Protein 4LID (pdb70)

Foldseek 3Di:
DDDDDDDWDWDWDWDEVYKIKTWIQTPVPDIDIDIDNLVPDDVVVLVVLLVVLVVCLVVPDDPPVVVVSVVVNSVSVNSVVVVVVD/DDKDKDWDWDWDADPVAIKIWIWIQTPVPDIDIDIGRQPPQDVVVLVVLLVVLVVDLVVDDDPPCVVVSVVVNVVSVSSVVVVVVD

Secondary structure (DSSP, 8-state):
--EEEEEEEEEEEEE---EEEEEEEETTTEEEEEEEE-TT--HHHHHHHHHHHHHHHTT---TTHHHHHHHHHHHHHHHHHHHHH-/-EEEEEEEEEEEEETTEEEEEEEEEETTTEEEEEEEESTT--HHHHHHHHHHHHHHHTS--SSSHHHHHHHHHHHHHHHHHHHHH-

Nearest PDB structures (foldseek):
  4lid-assembly1_A  TM=1.012E+00  e=2.683E-14  Sulfolobus spindle-shaped virus 1
  4lid-assembly1_B  TM=9.819E-01  e=1.036E-10  Sulfolobus spindle-shaped virus 1
  6f5d-assembly1_H  TM=5.985E-01  e=1.045E+00  Trypanosoma brucei brucei
  5ft1-assembly1_A  TM=5.172E-01  e=5.242E+00  Phikzvirus phiKZ
  7chm-assembly1_A  TM=3.404E-01  e=8.235E+00  Homo sapiens

Structure (mmCIF, N/CA/C/O backbone):
data_4LID
#
_entry.id   4LID
#
_cell.length_a   152.999
_cell.length_b   152.999
_cell.length_c   61.727
_cell.angle_alpha   90.00
_cell.angle_beta   90.00
_cell.angle_gamma   120.00
#
_symmetry.space_group_name_H-M   'P 63 2 2'
#
loop_
_atom_site.group_PDB
_atom_site.id
_atom_site.type_symbol
_atom_site.label_atom_id
_atom_site.label_alt_id
_atom_site.label_comp_id
_atom_site.label_asym_id
_atom_site.label_entity_id
_atom_site.label_seq_id
_atom_site.pdbx_PDB_ins_code
_atom_site.Cartn_x
_atom_site.Cartn_y
_atom_site.Cartn_z
_atom_site.occupancy
_atom_site.B_iso_or_equiv
_atom_site.auth_seq_id
_atom_site.auth_comp_id
_atom_site.auth_asym_id
_atom_site.auth_atom_id
_atom_site.pdbx_PDB_model_num
ATOM 1 N N . GLU A 1 10 ? 28.335 40.830 41.465 1.00 137.27 10 GLU A N 1
ATOM 2 C CA . GLU A 1 10 ? 29.658 40.676 42.062 1.00 137.64 10 GLU A CA 1
ATOM 3 C C . GLU A 1 10 ? 30.660 41.556 41.356 1.00 129.49 10 GLU A C 1
ATOM 4 O O . GLU A 1 10 ? 31.663 41.946 41.935 1.00 132.51 10 GLU A O 1
ATOM 10 N N . GLU A 1 11 ? 30.371 41.863 40.097 1.00 116.20 11 GLU A N 1
ATOM 11 C CA . GLU A 1 11 ? 31.230 42.695 39.280 1.00 108.20 11 GLU A CA 1
ATOM 12 C C . GLU A 1 11 ? 30.421 43.772 38.614 1.00 97.65 11 GLU A C 1
ATOM 13 O O . GLU A 1 11 ? 29.242 43.617 38.417 1.00 101.62 11 GLU A O 1
ATOM 19 N N . LEU A 1 12 ? 31.063 44.865 38.254 1.00 94.80 12 LEU A N 1
ATOM 20 C CA . LEU A 1 12 ? 30.354 46.021 37.747 1.00 96.65 12 LEU A CA 1
ATOM 21 C C . LEU A 1 12 ? 30.828 46.434 36.371 1.00 92.55 12 LEU A C 1
ATOM 22 O O . LEU A 1 12 ? 32.004 46.546 36.149 1.00 93.70 12 LEU A O 1
ATOM 27 N N . LEU A 1 13 ? 29.903 46.674 35.457 1.00 88.14 13 LEU A N 1
ATOM 28 C CA . LEU A 1 13 ? 30.236 47.005 34.083 1.00 87.62 13 LEU A CA 1
ATOM 29 C C . LEU A 1 13 ? 30.654 48.424 34.013 1.00 88.28 13 LEU A C 1
ATOM 30 O O . LEU A 1 13 ? 30.077 49.285 34.655 1.00 96.20 13 LEU A O 1
ATOM 35 N N . GLU A 1 14 ? 31.729 48.663 33.299 1.00 84.24 14 GLU A N 1
ATOM 36 C CA . GLU A 1 14 ? 32.287 49.966 33.296 1.00 91.08 14 GLU A CA 1
ATOM 37 C C . GLU A 1 14 ? 31.969 50.588 31.970 1.00 89.08 14 GLU A C 1
ATOM 38 O O . GLU A 1 14 ? 31.606 51.740 31.909 1.00 100.40 14 GLU A O 1
ATOM 44 N N . LYS A 1 15 ? 32.125 49.826 30.907 1.00 84.05 15 LYS A N 1
ATOM 45 C CA . LYS A 1 15 ? 31.907 50.313 29.573 1.00 81.49 15 LYS A CA 1
ATOM 46 C C . LYS A 1 15 ? 31.743 49.143 28.617 1.00 78.31 15 LYS A C 1
ATOM 47 O O . LYS A 1 15 ? 32.042 47.972 28.895 1.00 82.19 15 LYS A O 1
ATOM 53 N N . GLN A 1 16 ? 31.157 49.477 27.506 1.00 74.37 16 GLN A N 1
ATOM 54 C CA . GLN A 1 16 ? 30.967 48.588 26.375 1.00 71.69 16 GLN A CA 1
ATOM 55 C C . GLN A 1 16 ? 31.294 49.264 25.025 1.00 74.48 16 GLN A C 1
ATOM 56 O O . GLN A 1 16 ? 31.139 50.479 24.808 1.00 75.72 16 GLN A O 1
ATOM 62 N N . ASN A 1 17 ? 31.794 48.440 24.140 1.00 73.78 17 ASN A N 1
ATOM 63 C CA . ASN A 1 17 ? 32.359 48.885 22.892 1.00 76.83 17 ASN A CA 1
ATOM 64 C C . ASN A 1 17 ? 31.911 47.881 21.826 1.00 74.88 17 ASN A C 1
ATOM 65 O O . ASN A 1 17 ? 31.964 46.629 22.015 1.00 76.77 17 ASN A O 1
ATOM 70 N N . SER A 1 18 ? 31.326 48.401 20.768 1.00 70.76 18 SER A N 1
ATOM 71 C CA . SER A 1 18 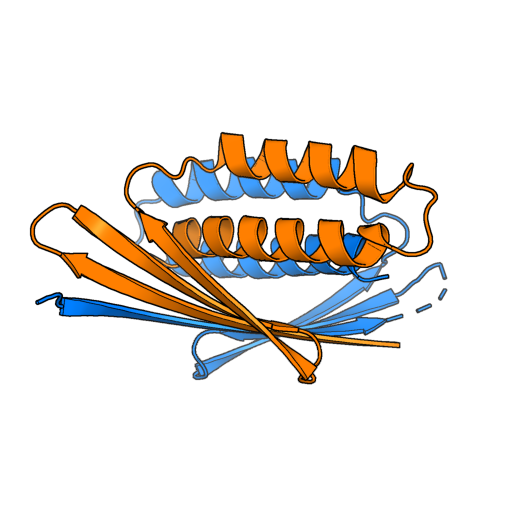? 30.882 47.512 19.714 1.00 75.69 18 SER A CA 1
ATOM 72 C C . SER A 1 18 ? 31.671 47.941 18.496 1.00 78.86 18 SER A C 1
ATOM 73 O O . SER A 1 18 ? 31.877 49.140 18.244 1.00 79.34 18 SER A O 1
ATOM 76 N N . VAL A 1 19 ? 32.236 46.975 17.813 1.00 80.24 19 VAL A N 1
ATOM 77 C CA . VAL A 1 19 ? 32.862 47.277 16.538 1.00 89.51 19 VAL A CA 1
ATOM 78 C C . VAL A 1 19 ? 32.372 46.297 15.500 1.00 86.92 19 VAL A C 1
ATOM 79 O O . VAL A 1 19 ? 32.516 45.061 15.622 1.00 85.31 19 VAL A O 1
ATOM 83 N N . PHE A 1 20 ? 31.737 46.865 14.501 1.00 85.54 20 PHE A N 1
ATOM 84 C CA . PHE A 1 20 ? 31.212 46.053 13.439 1.00 97.89 20 PHE A CA 1
ATOM 85 C C . PHE A 1 20 ? 31.993 46.203 12.151 1.00 101.28 20 PHE A C 1
ATOM 86 O O . PHE A 1 20 ? 32.010 47.292 11.525 1.00 91.94 20 PHE A O 1
ATOM 94 N N . TYR A 1 21 ? 32.617 45.086 11.775 1.00 99.64 21 TYR A N 1
ATOM 95 C CA . TYR A 1 21 ? 33.446 45.051 10.592 1.00 113.26 21 TYR A CA 1
ATOM 96 C C . TYR A 1 21 ? 32.726 44.343 9.434 1.00 116.65 21 TYR A C 1
ATOM 97 O O . TYR A 1 21 ? 32.520 43.085 9.409 1.00 104.16 21 TYR A O 1
ATOM 106 N N . LEU A 1 22 ? 32.349 45.164 8.463 1.00 118.28 22 LEU A N 1
ATOM 107 C CA . LEU A 1 22 ? 31.864 44.613 7.203 1.00 129.50 22 LEU A CA 1
ATOM 108 C C . LEU A 1 22 ? 32.849 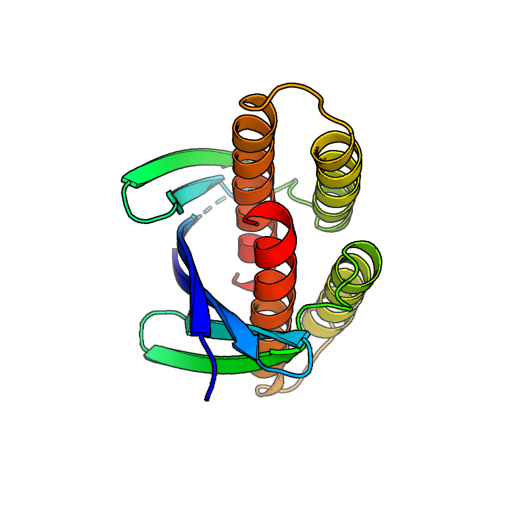44.840 6.051 1.00 129.46 22 LEU A C 1
ATOM 109 O O . LEU A 1 22 ? 33.084 45.984 5.594 1.00 129.72 22 LEU A O 1
ATOM 114 N N . LEU A 1 23 ? 33.416 43.736 5.592 1.00 124.77 23 LEU A N 1
ATOM 115 C CA . LEU A 1 23 ? 34.491 43.797 4.638 1.00 139.32 23 LEU A CA 1
ATOM 116 C C . LEU A 1 23 ? 34.081 43.127 3.370 1.00 151.24 23 LEU A C 1
ATOM 117 O O . LEU A 1 23 ? 33.702 41.947 3.369 1.00 153.45 23 LEU A O 1
ATOM 122 N N . THR A 1 24 ? 34.196 43.868 2.283 1.00 172.36 24 THR A N 1
ATOM 123 C CA . THR A 1 24 ? 33.798 43.356 0.997 1.00 188.48 24 THR A CA 1
ATOM 124 C C . THR A 1 24 ? 34.893 43.553 0.002 1.00 178.70 24 THR A C 1
ATOM 125 O O . THR A 1 24 ? 35.280 44.688 -0.282 1.00 170.92 24 THR A O 1
ATOM 129 N N . LEU A 1 25 ? 35.391 42.442 -0.518 1.00 177.26 25 LEU A N 1
ATOM 130 C CA . LEU A 1 25 ? 36.402 42.471 -1.583 1.00 181.48 25 LEU A CA 1
ATOM 131 C C . LEU A 1 25 ? 35.827 42.531 -3.041 1.00 189.21 25 LEU A C 1
ATOM 132 O O . LEU A 1 25 ? 35.116 41.608 -3.488 1.00 192.32 25 LEU A O 1
ATOM 137 N N . GLY A 1 31 ? 44.836 42.961 -9.805 1.00 200.73 31 GLY A N 1
ATOM 138 C CA . GLY A 1 31 ? 44.956 43.256 -8.380 1.00 193.15 31 GLY A CA 1
ATOM 139 C C . GLY A 1 31 ? 43.615 43.153 -7.690 1.00 196.86 31 GLY A C 1
ATOM 140 O O . GLY A 1 31 ? 42.617 42.941 -8.360 1.00 206.90 31 GLY A O 1
ATOM 141 N N . SER A 1 32 ? 43.585 43.320 -6.362 1.00 198.67 32 SER A N 1
ATOM 142 C CA . SER A 1 32 ? 42.337 43.263 -5.549 1.00 201.65 32 SER A CA 1
ATOM 143 C C . SER A 1 32 ? 41.969 44.618 -4.915 1.00 200.60 32 SER A C 1
ATOM 144 O O . SER A 1 32 ? 42.865 45.336 -4.474 1.00 212.97 32 SER A O 1
ATOM 147 N N . TYR A 1 33 ? 40.678 44.971 -4.859 1.00 197.15 33 TYR A N 1
ATOM 148 C CA . TYR A 1 33 ? 40.261 46.290 -4.314 1.00 191.77 33 TYR A CA 1
ATOM 149 C C . TYR A 1 33 ? 39.185 46.143 -3.250 1.00 181.03 33 TYR A C 1
ATOM 150 O O . TYR A 1 33 ? 38.113 45.590 -3.510 1.00 178.58 33 TYR A O 1
ATOM 159 N N . LEU A 1 34 ? 39.463 46.706 -2.074 1.00 172.01 34 LEU A N 1
ATOM 160 C CA . LEU A 1 34 ? 38.739 46.381 -0.835 1.00 160.75 34 LEU A CA 1
ATOM 161 C C . LEU A 1 34 ? 37.903 47.521 -0.284 1.00 154.16 34 LEU A C 1
ATOM 162 O O . LEU A 1 34 ? 38.417 48.623 -0.039 1.00 147.34 34 LEU A O 1
ATOM 167 N N . HIS A 1 35 ? 36.617 47.232 -0.089 1.00 152.52 35 HIS A N 1
ATOM 168 C CA . HIS A 1 35 ? 35.721 48.135 0.596 1.00 155.18 35 HIS A CA 1
ATOM 169 C C . HIS A 1 35 ? 35.624 47.765 2.095 1.00 146.33 35 HIS A C 1
ATOM 170 O O . HIS A 1 35 ? 35.488 46.576 2.452 1.00 141.41 35 HIS A O 1
ATOM 177 N N . ILE A 1 36 ? 35.678 48.792 2.950 1.00 139.55 36 ILE A N 1
ATOM 178 C CA . ILE A 1 36 ? 35.667 48.640 4.403 1.00 136.19 36 ILE A CA 1
ATOM 179 C C . ILE A 1 36 ? 34.500 49.419 4.970 1.00 136.89 36 ILE A C 1
ATOM 180 O O . ILE A 1 36 ? 34.373 50.617 4.697 1.00 139.01 36 ILE A O 1
ATOM 185 N N . LYS A 1 37 ? 33.669 48.755 5.763 1.00 134.87 37 LYS A N 1
ATOM 186 C CA . LYS A 1 37 ? 32.676 49.460 6.528 1.00 141.15 37 LYS A CA 1
ATOM 187 C C . LYS A 1 37 ? 32.811 49.055 7.970 1.00 131.56 37 LYS A C 1
ATOM 188 O O . LYS A 1 37 ? 32.921 47.858 8.287 1.00 126.36 37 LYS A O 1
ATOM 194 N N . ILE A 1 38 ? 32.787 50.067 8.830 1.00 128.01 38 ILE A N 1
ATOM 195 C CA . ILE A 1 38 ? 33.003 49.898 10.250 1.00 120.99 38 ILE A CA 1
ATOM 196 C C . ILE A 1 38 ? 31.927 50.700 10.917 1.00 120.76 38 ILE A C 1
ATOM 197 O O . ILE A 1 38 ? 31.790 51.901 10.644 1.00 121.41 38 ILE A O 1
ATOM 202 N N . GLU A 1 39 ? 31.198 50.058 11.821 1.00 118.37 39 GLU A N 1
ATOM 203 C CA . GLU A 1 39 ? 30.323 50.798 12.681 1.00 115.40 39 GLU A CA 1
ATOM 204 C C . GLU A 1 39 ? 30.940 50.763 14.068 1.00 108.52 39 GLU A C 1
ATOM 205 O O . GLU A 1 39 ? 31.021 49.717 14.663 1.00 109.21 39 GLU A O 1
ATOM 211 N N . LEU A 1 40 ? 31.448 51.895 14.530 1.00 105.92 40 LEU A N 1
ATOM 212 C CA . LEU A 1 40 ? 31.959 52.026 15.893 1.00 105.15 40 LEU A CA 1
ATOM 213 C C . LEU A 1 40 ? 30.796 52.367 16.773 1.00 106.72 40 LEU A C 1
ATOM 214 O O . LEU A 1 40 ? 30.075 53.294 16.458 1.00 109.81 40 LEU A O 1
ATOM 219 N N . ASP A 1 41 ? 30.598 51.595 17.846 1.00 105.83 41 ASP A N 1
ATOM 220 C CA . ASP A 1 41 ? 29.633 51.897 18.915 1.00 103.07 41 ASP A CA 1
ATOM 221 C C . ASP A 1 41 ? 28.221 52.200 18.461 1.00 105.47 41 ASP A C 1
ATOM 222 O O . ASP A 1 41 ? 27.486 52.928 19.120 1.00 105.91 41 ASP A O 1
ATOM 227 N N . GLU A 1 42 ? 27.832 51.633 17.329 1.00 111.28 42 GLU A N 1
ATOM 228 C CA . GLU A 1 42 ? 26.489 51.890 16.771 1.00 118.40 42 GLU A CA 1
ATOM 229 C C . GLU A 1 42 ? 26.139 53.381 16.575 1.00 122.91 42 GLU A C 1
ATOM 230 O O . GLU A 1 42 ? 24.995 53.700 16.412 1.00 128.99 42 GLU A O 1
ATOM 236 N N . ASP A 1 43 ? 27.118 54.283 16.594 1.00 123.44 43 ASP A N 1
ATOM 237 C CA . ASP A 1 43 ? 26.868 55.714 16.349 1.00 129.87 43 ASP A CA 1
ATOM 238 C C . ASP A 1 43 ? 27.656 56.219 15.150 1.00 128.63 43 ASP A C 1
ATOM 239 O O . ASP A 1 43 ? 27.106 56.880 14.322 1.00 135.45 43 ASP A O 1
ATOM 244 N N . GLU A 1 44 ? 28.934 55.883 15.051 1.00 128.43 44 GLU A N 1
ATOM 245 C CA . GLU A 1 44 ? 29.765 56.288 13.923 1.00 128.58 44 GLU A CA 1
ATOM 246 C C . GLU A 1 44 ? 29.883 55.196 12.930 1.00 124.65 44 GLU A C 1
ATOM 247 O O . GLU A 1 44 ? 30.131 54.048 13.243 1.00 117.65 44 GLU A O 1
ATOM 253 N N . LYS A 1 45 ? 29.694 55.590 11.697 1.00 132.83 45 LYS A N 1
ATOM 254 C CA . LYS A 1 45 ? 30.037 54.768 10.573 1.00 133.79 45 LYS A CA 1
ATOM 255 C C . LYS A 1 45 ? 31.351 55.313 9.984 1.00 129.99 45 LYS A C 1
ATOM 256 O O . LYS A 1 45 ? 31.567 56.525 9.909 1.00 129.56 45 LYS A O 1
ATOM 262 N N . LEU A 1 46 ? 32.265 54.410 9.660 1.00 125.96 46 LEU A N 1
ATOM 263 C CA . LEU A 1 46 ? 33.447 54.763 8.885 1.00 126.63 46 LEU A CA 1
ATOM 264 C C . LEU A 1 46 ? 33.513 53.786 7.762 1.00 127.56 46 LEU A C 1
ATOM 265 O O . LEU A 1 46 ? 33.196 52.605 7.932 1.00 124.83 46 LEU A O 1
ATOM 270 N N . GLU A 1 47 ? 33.952 54.270 6.616 1.00 132.78 47 GLU A N 1
ATOM 271 C CA . GLU A 1 47 ? 33.889 53.468 5.405 1.00 136.86 47 GLU A CA 1
ATOM 272 C C . GLU A 1 47 ? 34.912 53.953 4.414 1.00 139.20 47 GLU A C 1
ATOM 273 O O . GLU A 1 47 ? 35.033 55.154 4.214 1.00 142.74 47 GLU A O 1
ATOM 279 N N . LYS A 1 48 ? 35.666 53.031 3.820 1.00 139.83 48 LYS A N 1
ATOM 280 C CA . LYS A 1 48 ? 36.710 53.411 2.857 1.00 145.21 48 LYS A CA 1
ATOM 281 C C . LYS A 1 48 ? 37.013 52.302 1.837 1.00 149.52 48 LYS A C 1
ATOM 282 O O . LYS A 1 48 ? 36.646 51.146 2.057 1.00 152.41 48 LYS A O 1
ATOM 288 N N . GLU A 1 49 ? 37.627 52.689 0.707 1.00 155.60 49 GLU A N 1
ATOM 289 C CA . GLU A 1 49 ? 38.066 51.783 -0.386 1.00 157.43 49 GLU A CA 1
ATOM 290 C C . GLU A 1 49 ? 39.571 51.826 -0.524 1.00 156.31 49 GLU A C 1
ATOM 291 O O . GLU A 1 49 ? 40.152 52.923 -0.476 1.00 153.27 49 GLU A O 1
ATOM 297 N N . ILE A 1 50 ? 40.201 50.677 -0.781 1.00 155.88 50 ILE A N 1
ATOM 298 C CA . ILE A 1 50 ? 41.676 50.607 -0.803 1.00 152.83 50 ILE A CA 1
ATOM 299 C C . ILE A 1 50 ? 42.157 49.559 -1.812 1.00 155.37 50 ILE A C 1
ATOM 300 O O . ILE A 1 50 ? 41.392 48.674 -2.183 1.00 155.99 50 ILE A O 1
ATOM 305 N N . TYR A 1 51 ? 43.411 49.692 -2.265 1.00 157.95 51 TYR A N 1
ATOM 306 C CA . TYR A 1 51 ? 44.059 48.701 -3.147 1.00 162.15 51 TYR A CA 1
ATOM 307 C C . TYR A 1 51 ? 44.723 47.597 -2.330 1.00 155.57 5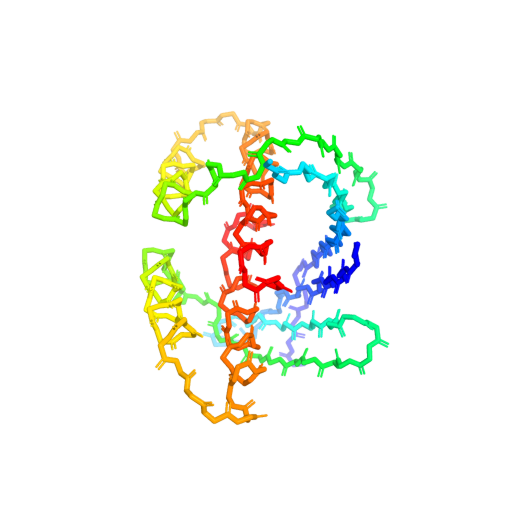1 TYR A C 1
ATOM 308 O O . TYR A 1 51 ? 45.726 47.824 -1.648 1.00 156.08 51 TYR A O 1
ATOM 317 N N . ALA A 1 52 ? 44.156 46.400 -2.427 1.00 154.60 52 ALA A N 1
ATOM 318 C CA . ALA A 1 52 ? 44.509 45.288 -1.560 1.00 151.51 52 ALA A CA 1
ATOM 319 C C . ALA A 1 52 ? 45.769 44.509 -1.937 1.00 157.35 52 ALA A C 1
ATOM 320 O O . ALA A 1 52 ? 46.231 43.717 -1.120 1.00 152.49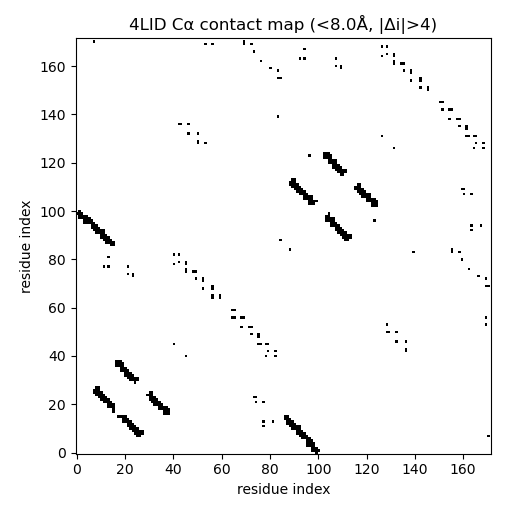 52 ALA A O 1
ATOM 322 N N . ASP A 1 53 ? 46.314 44.696 -3.146 1.00 169.43 53 ASP A N 1
ATOM 323 C CA . ASP A 1 53 ? 47.520 43.936 -3.566 1.00 175.11 53 ASP A CA 1
ATOM 324 C C . ASP A 1 53 ? 48.647 44.172 -2.574 1.00 172.15 53 ASP A C 1
ATOM 325 O O . ASP A 1 53 ? 49.242 43.228 -2.049 1.00 167.86 53 ASP A O 1
ATOM 330 N N . ASN A 1 54 ? 48.921 45.451 -2.324 1.00 172.83 54 ASN A N 1
ATOM 331 C CA . ASN A 1 54 ? 49.985 45.870 -1.413 1.00 170.45 54 ASN A CA 1
ATOM 332 C C . ASN A 1 54 ? 49.451 46.152 -0.016 1.00 154.89 54 ASN A C 1
ATOM 333 O O . ASN A 1 54 ? 49.675 47.224 0.541 1.00 154.41 54 ASN A O 1
ATOM 338 N N . ILE A 1 55 ? 48.723 45.192 0.538 1.00 143.77 55 ILE A N 1
ATOM 339 C CA . ILE A 1 55 ? 48.491 45.190 1.965 1.00 134.18 55 ILE A CA 1
ATOM 340 C C . ILE A 1 55 ? 49.423 44.159 2.549 1.00 130.02 55 ILE A C 1
ATOM 341 O O . ILE A 1 55 ? 49.316 42.973 2.258 1.00 136.26 55 ILE A O 1
ATOM 346 N N . LYS A 1 56 ? 50.334 44.608 3.383 1.00 122.23 56 LYS A N 1
ATOM 347 C CA . LYS A 1 56 ? 51.335 43.723 3.903 1.00 121.97 56 LYS A CA 1
ATOM 348 C C . LYS A 1 56 ? 51.158 43.802 5.388 1.00 114.47 56 LYS A C 1
ATOM 349 O O . LYS A 1 56 ? 51.271 44.873 5.967 1.00 112.21 56 LYS A O 1
ATOM 355 N N . LEU A 1 57 ? 50.827 42.664 5.981 1.00 110.79 57 LEU A N 1
ATOM 356 C CA . LEU A 1 57 ? 50.660 42.556 7.391 1.00 106.60 57 LEU A CA 1
ATOM 357 C C . LEU A 1 57 ? 51.758 43.300 8.187 1.00 110.77 57 LEU A C 1
ATOM 358 O O . LEU A 1 57 ? 51.423 44.121 9.046 1.00 109.74 57 LEU A O 1
ATOM 363 N N . GLU A 1 58 ? 53.042 43.051 7.926 1.00 120.40 58 GLU A N 1
ATOM 364 C CA . GLU A 1 58 ? 54.071 43.662 8.775 1.00 124.44 58 GLU A CA 1
ATOM 365 C C . GLU A 1 58 ? 53.852 45.168 8.864 1.00 119.36 58 GLU A C 1
ATOM 366 O O . GLU A 1 58 ? 53.988 45.738 9.959 1.00 114.68 58 GLU A O 1
ATOM 372 N N . ASN A 1 59 ? 53.535 45.805 7.729 1.00 116.25 59 ASN A N 1
ATOM 373 C CA . ASN A 1 59 ? 53.349 47.260 7.704 1.00 116.24 59 ASN A CA 1
ATOM 374 C C . ASN A 1 59 ? 52.224 47.697 8.590 1.00 112.66 59 ASN A C 1
ATOM 375 O O . ASN A 1 59 ? 52.369 48.615 9.403 1.00 116.86 59 ASN A O 1
ATOM 380 N N . GLU A 1 60 ? 51.103 47.019 8.427 1.00 107.27 60 GLU A N 1
ATOM 381 C CA . GLU A 1 60 ? 49.959 47.268 9.254 1.00 101.71 60 GLU A CA 1
ATOM 382 C C . GLU A 1 60 ? 50.246 46.985 10.757 1.00 99.12 60 GLU A C 1
ATOM 383 O O . GLU A 1 60 ? 49.803 47.741 11.611 1.00 96.68 60 GLU A O 1
ATOM 389 N N . LEU A 1 61 ? 51.026 45.973 11.111 1.00 98.58 61 LEU A N 1
ATOM 390 C CA . LEU A 1 61 ? 51.336 45.796 12.528 1.00 98.72 61 LEU A CA 1
ATOM 391 C C . LEU A 1 61 ? 52.165 46.932 13.078 1.00 104.85 61 LEU A C 1
ATOM 392 O O . LEU A 1 61 ? 52.070 47.289 14.252 1.00 100.31 61 LEU A O 1
ATOM 397 N N . ARG A 1 62 ? 52.990 47.503 12.215 1.00 91.85 62 ARG A N 1
ATOM 398 C CA . ARG A 1 62 ? 53.929 48.564 12.621 1.00 98.41 62 ARG A CA 1
ATOM 399 C C . ARG A 1 62 ? 53.142 49.850 12.748 1.00 94.57 62 ARG A C 1
ATOM 400 O O . ARG A 1 62 ? 53.360 50.660 13.648 1.00 88.40 62 ARG A O 1
ATOM 408 N N . GLN A 1 63 ? 52.204 50.024 11.828 1.00 93.76 63 GLN A N 1
ATOM 409 C CA . GLN A 1 63 ? 51.300 51.134 11.896 1.00 89.45 63 GLN A CA 1
ATOM 410 C C . GLN A 1 63 ? 50.538 51.131 13.223 1.00 87.90 63 GLN A C 1
ATOM 411 O O . GLN A 1 63 ? 50.358 52.131 13.889 1.00 92.18 63 GLN A O 1
ATOM 417 N N . LEU A 1 64 ? 50.090 49.987 13.638 1.00 84.72 64 LEU A N 1
ATOM 418 C CA 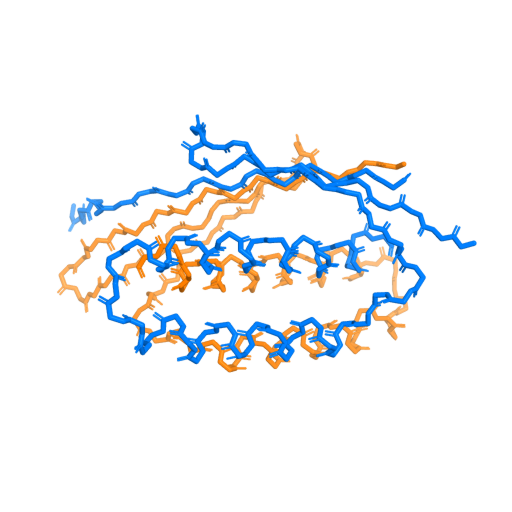. LEU A 1 64 ? 49.456 49.929 14.924 1.00 83.03 64 LEU A CA 1
ATOM 419 C C . LEU A 1 64 ? 50.413 50.284 16.043 1.00 84.24 64 LEU A C 1
ATOM 420 O O . LEU A 1 64 ? 50.033 50.934 17.007 1.00 84.73 64 LEU A O 1
ATOM 425 N N . LYS A 1 65 ? 51.652 49.829 15.943 1.00 88.06 65 LYS A N 1
ATOM 426 C CA . LYS A 1 65 ? 52.623 50.101 17.007 1.00 89.94 65 LYS A CA 1
ATOM 427 C C . LYS A 1 65 ? 52.791 51.619 17.148 1.00 89.24 65 LYS A C 1
ATOM 428 O O . LYS A 1 65 ? 52.863 52.141 18.252 1.00 94.07 65 LYS A O 1
ATOM 434 N N . ARG A 1 66 ? 52.830 52.309 16.018 1.00 79.33 66 ARG A N 1
ATOM 435 C CA . ARG A 1 66 ? 53.015 53.741 16.012 1.00 81.60 66 ARG A CA 1
ATOM 436 C C . ARG A 1 66 ? 51.771 54.483 16.442 1.00 79.86 66 ARG A C 1
ATOM 437 O O . ARG A 1 66 ? 51.833 55.430 17.195 1.00 89.16 66 ARG A O 1
ATOM 445 N N . LEU A 1 67 ? 50.635 54.083 15.923 1.00 80.87 67 LEU A N 1
ATOM 446 C CA . LEU A 1 67 ? 49.403 54.696 16.336 1.00 78.69 67 LEU A CA 1
ATOM 447 C C . LEU A 1 67 ? 49.289 54.570 17.857 1.00 77.41 67 LEU A C 1
ATOM 448 O O . LEU A 1 67 ? 48.879 55.524 18.521 1.00 75.64 67 LEU A O 1
ATOM 453 N N . TYR A 1 68 ? 49.682 53.440 18.432 1.00 73.60 68 TYR A N 1
ATOM 454 C CA . TYR A 1 68 ? 49.586 53.373 19.873 1.00 78.24 68 TYR A CA 1
ATOM 455 C C . TYR A 1 68 ? 50.529 54.368 20.536 1.00 80.28 68 TYR A C 1
ATOM 456 O O . TYR A 1 68 ? 50.167 55.004 21.520 1.00 88.42 68 TYR A O 1
ATOM 465 N N . GLU A 1 69 ? 51.726 54.506 19.988 1.00 81.78 69 GLU A N 1
ATOM 466 C CA . GLU A 1 69 ? 52.778 55.292 20.618 1.00 84.73 69 GLU A CA 1
ATOM 467 C C . GLU A 1 69 ? 52.285 56.735 20.729 1.00 88.47 69 GLU A C 1
ATOM 468 O O . GLU A 1 69 ? 52.381 57.376 21.786 1.00 91.76 69 GLU A O 1
ATOM 474 N N . VAL A 1 70 ? 51.704 57.209 19.640 1.00 85.45 70 VAL A N 1
ATOM 475 C CA . VAL A 1 70 ? 51.047 58.507 19.593 1.00 87.78 70 VAL A CA 1
ATOM 476 C C . VAL A 1 70 ? 49.761 58.582 20.440 1.00 88.04 70 VAL A C 1
ATOM 477 O O . VAL A 1 70 ? 49.511 59.577 21.088 1.00 87.30 70 VAL A O 1
ATOM 481 N N . TYR A 1 71 ? 48.933 57.545 20.426 1.00 90.12 71 TYR A N 1
ATOM 482 C CA . TYR A 1 71 ? 47.635 57.612 21.109 1.00 91.80 71 TYR A CA 1
ATOM 483 C C . TYR A 1 71 ? 47.831 57.804 22.589 1.00 95.24 71 TYR A C 1
ATOM 484 O O . TYR A 1 71 ? 47.005 58.418 23.266 1.00 96.14 71 TYR A O 1
ATOM 493 N N . GLN A 1 72 ? 48.933 57.301 23.111 1.00 96.06 72 GLN A N 1
ATOM 494 C CA . GLN A 1 72 ? 49.106 57.331 24.553 1.00 103.36 72 GLN A CA 1
ATOM 495 C C . GLN A 1 72 ? 49.973 58.495 24.984 1.00 108.77 72 GLN A C 1
ATOM 496 O O . GLN A 1 72 ? 50.281 58.639 26.162 1.00 118.51 72 GLN A O 1
ATOM 502 N N . SER A 1 73 ? 50.356 59.339 24.036 1.00 109.34 73 SER A N 1
ATOM 503 C CA . SER A 1 73 ? 51.159 60.518 24.344 1.00 108.23 73 SER A CA 1
ATOM 504 C C . SER A 1 73 ? 50.505 61.784 23.844 1.00 105.21 73 SER A C 1
ATOM 505 O O . SER A 1 73 ? 51.111 62.844 23.859 1.00 111.99 73 SER A O 1
ATOM 508 N N . VAL A 1 74 ? 49.248 61.669 23.446 1.00 107.92 74 VAL A N 1
ATOM 509 C CA . VAL A 1 74 ? 48.526 62.724 22.739 1.00 111.97 74 VAL A CA 1
ATOM 510 C C . VAL A 1 74 ? 47.729 63.492 23.767 1.00 113.57 74 VAL A C 1
ATOM 511 O O . VAL A 1 74 ? 47.106 62.906 24.603 1.00 113.92 74 VAL A O 1
ATOM 515 N N . GLU A 1 75 ? 47.964 64.798 23.824 1.00 132.33 75 GLU A N 1
ATOM 516 C CA . GLU A 1 75 ? 47.353 65.689 24.818 1.00 141.28 75 GLU A CA 1
ATOM 517 C C . GLU A 1 75 ? 45.878 65.976 24.652 1.00 142.60 75 GLU A C 1
ATOM 518 O O . GLU A 1 75 ? 45.126 66.021 25.612 1.00 151.17 75 GLU A O 1
ATOM 524 N N . ILE A 1 76 ? 45.474 66.192 23.416 1.00 148.77 76 ILE A N 1
ATOM 525 C CA . ILE A 1 76 ? 44.118 66.586 23.145 1.00 158.87 76 ILE A CA 1
ATOM 526 C C . ILE A 1 76 ? 43.159 65.477 23.500 1.00 167.24 76 ILE A C 1
ATOM 527 O O . ILE A 1 76 ? 43.418 64.314 23.227 1.00 158.60 76 ILE A O 1
ATOM 532 N N . ASP A 1 77 ? 42.032 65.842 24.089 1.00 183.91 77 ASP A N 1
ATOM 533 C CA . ASP A 1 77 ? 40.996 64.867 24.359 1.00 186.99 77 ASP A CA 1
ATOM 534 C C . ASP A 1 77 ? 40.505 64.301 23.034 1.00 185.02 77 ASP A C 1
ATOM 535 O O . ASP A 1 77 ? 40.235 63.111 22.911 1.00 173.07 77 ASP A O 1
ATOM 540 N N . ASP A 1 78 ? 40.367 65.175 22.050 1.00 183.81 78 ASP A N 1
ATOM 541 C CA . ASP A 1 78 ? 39.865 64.768 20.752 1.00 173.54 78 ASP A CA 1
ATOM 542 C C . ASP A 1 78 ? 40.707 63.795 19.968 1.00 158.39 78 ASP A C 1
ATOM 543 O O . ASP A 1 78 ? 40.184 62.844 19.410 1.00 162.16 78 ASP A O 1
ATOM 548 N N . ALA A 1 79 ? 42.004 64.042 19.883 1.00 151.12 79 ALA A N 1
ATOM 549 C CA . ALA A 1 79 ? 42.795 63.386 18.852 1.00 140.23 79 ALA A CA 1
ATOM 550 C C . ALA A 1 79 ? 42.704 61.913 19.091 1.00 123.12 79 ALA A C 1
ATOM 551 O O . ALA A 1 79 ? 42.536 61.105 18.184 1.00 115.10 79 ALA A O 1
ATOM 553 N N . GLN A 1 80 ? 42.776 61.577 20.354 1.00 113.05 80 GLN A N 1
ATOM 554 C CA . GLN A 1 80 ? 42.660 60.188 20.742 1.00 106.67 80 GLN A CA 1
ATOM 555 C C . GLN A 1 80 ? 41.627 59.457 19.923 1.00 106.73 80 GLN A C 1
ATOM 556 O O . GLN A 1 80 ? 41.805 58.286 19.612 1.00 110.96 80 GLN A O 1
ATOM 562 N N . LYS A 1 81 ? 40.565 60.153 19.551 1.00 114.59 81 LYS A N 1
ATOM 563 C CA . LYS A 1 81 ? 39.446 59.544 18.848 1.00 117.12 81 LYS A CA 1
ATOM 564 C C . LYS A 1 81 ? 39.786 59.486 17.384 1.00 109.21 81 LYS A C 1
ATOM 565 O O . LYS A 1 81 ? 39.451 58.547 16.692 1.00 110.69 81 LYS A O 1
ATOM 571 N N . ALA A 1 82 ? 40.488 60.485 16.909 1.00 108.67 82 ALA A N 1
ATOM 572 C CA . ALA A 1 82 ? 40.871 60.502 15.511 1.00 112.82 82 ALA A CA 1
ATOM 573 C C . ALA A 1 82 ? 41.969 59.502 15.205 1.00 107.95 82 ALA A C 1
ATOM 574 O O . ALA A 1 82 ? 42.189 59.155 14.057 1.00 119.57 82 ALA A O 1
ATOM 576 N N . ILE A 1 83 ? 42.676 59.061 16.237 1.00 105.90 83 ILE A N 1
ATOM 577 C CA . ILE A 1 83 ? 43.723 58.035 16.107 1.00 98.72 83 ILE A CA 1
ATOM 578 C C . ILE A 1 83 ? 43.039 56.683 16.316 1.00 93.96 83 ILE A C 1
ATOM 579 O O . ILE A 1 83 ? 43.365 55.684 15.676 1.00 88.05 83 ILE A O 1
ATOM 584 N N . GLN A 1 84 ? 42.103 56.627 17.250 1.00 86.93 84 GLN A N 1
ATOM 585 C CA . GLN A 1 84 ? 41.368 55.409 17.413 1.00 86.06 84 GLN A CA 1
ATOM 586 C C . GLN A 1 84 ? 40.787 54.940 16.066 1.00 89.67 84 GLN A C 1
ATOM 587 O O . GLN A 1 84 ? 40.837 53.751 15.719 1.00 89.54 84 GLN A O 1
ATOM 593 N N . LYS A 1 85 ? 40.252 55.877 15.301 1.00 93.86 85 LYS A N 1
ATOM 594 C CA . LYS A 1 85 ? 39.604 55.538 14.034 1.00 97.23 85 LYS A CA 1
ATOM 595 C C . LYS A 1 85 ? 40.588 55.015 13.031 1.00 93.32 85 LYS A C 1
ATOM 596 O O . LYS A 1 85 ? 40.317 54.017 12.366 1.00 94.30 85 LYS A O 1
ATOM 602 N N . GLU A 1 86 ? 41.742 55.658 12.940 1.00 87.58 86 GLU A N 1
ATOM 603 C CA . GLU A 1 86 ? 42.802 55.125 12.110 1.00 87.31 86 GLU A CA 1
ATOM 604 C C . GLU A 1 86 ? 43.207 53.717 12.468 1.00 85.46 86 GLU A C 1
ATOM 605 O O . GLU A 1 86 ? 43.526 52.902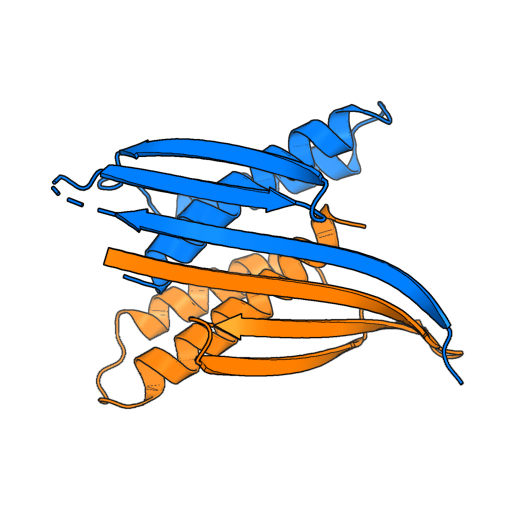 11.578 1.00 83.40 86 GLU A O 1
ATOM 611 N N . ALA A 1 87 ? 43.179 53.419 13.764 1.00 85.07 87 ALA A N 1
ATOM 612 C CA . ALA A 1 87 ? 43.568 52.101 14.224 1.00 82.86 87 ALA A CA 1
ATOM 613 C C . ALA A 1 87 ? 42.531 51.151 13.707 1.00 79.34 87 ALA A C 1
ATOM 614 O O . ALA A 1 87 ? 42.841 50.110 13.151 1.00 77.99 87 ALA A O 1
ATOM 616 N N . LEU A 1 88 ? 41.280 51.531 13.886 1.00 81.38 88 LEU A N 1
ATOM 617 C CA . LEU A 1 88 ? 40.189 50.683 13.450 1.00 83.34 88 LEU A CA 1
ATOM 618 C C . LEU A 1 88 ? 40.308 50.355 11.974 1.00 88.47 88 LEU A C 1
ATOM 619 O O . LEU A 1 88 ? 40.130 49.210 11.604 1.00 85.95 88 LEU A O 1
ATOM 624 N N . LEU A 1 89 ? 40.650 51.334 11.135 1.00 93.88 89 LEU A N 1
ATOM 625 C CA . LEU A 1 89 ? 40.860 51.040 9.710 1.00 97.59 89 LEU A CA 1
ATOM 626 C C . LEU A 1 89 ? 42.047 50.161 9.529 1.00 98.68 89 LEU A C 1
ATOM 627 O O . LEU A 1 89 ? 42.009 49.237 8.759 1.00 105.78 89 LEU A O 1
ATOM 632 N N . THR A 1 90 ? 43.126 50.455 10.224 1.00 94.67 90 THR A N 1
ATOM 633 C CA . THR A 1 90 ? 44.279 49.621 10.076 1.00 91.43 90 THR A CA 1
ATOM 634 C C . THR A 1 90 ? 43.919 48.197 10.441 1.00 92.87 90 THR A C 1
ATOM 635 O O . THR A 1 90 ? 44.334 47.254 9.750 1.00 97.53 90 THR A O 1
ATOM 639 N N . ILE A 1 91 ? 43.124 48.032 11.499 1.00 87.38 91 ILE A N 1
ATOM 640 C CA . ILE A 1 91 ? 42.703 46.691 11.897 1.00 86.66 91 ILE A CA 1
ATOM 641 C C . ILE A 1 91 ? 41.826 46.017 10.827 1.00 90.28 91 ILE A C 1
ATOM 642 O O . ILE A 1 91 ? 41.817 44.799 10.690 1.00 91.64 91 ILE A O 1
ATOM 647 N N . ALA A 1 92 ? 41.094 46.797 10.059 1.00 93.65 92 ALA A N 1
ATOM 648 C CA . ALA A 1 92 ? 40.281 46.208 8.992 1.00 102.05 92 ALA A CA 1
ATOM 649 C C . ALA A 1 92 ? 41.204 45.499 8.022 1.00 101.53 92 ALA A C 1
ATOM 650 O O . ALA A 1 92 ? 41.030 44.328 7.703 1.00 105.44 92 ALA A O 1
ATOM 652 N N . LYS A 1 93 ? 42.242 46.189 7.606 1.00 101.65 93 LYS A N 1
ATOM 653 C CA . LYS A 1 93 ? 43.161 45.600 6.625 1.00 105.48 93 LYS A CA 1
ATOM 654 C C . LYS A 1 93 ? 43.756 44.312 7.185 1.00 101.88 93 LYS A C 1
ATOM 655 O O . LYS A 1 93 ? 43.936 43.334 6.484 1.00 106.09 93 LYS A O 1
ATOM 661 N N . ILE A 1 94 ? 44.029 44.297 8.470 1.00 97.90 94 ILE A N 1
ATOM 662 C CA . ILE A 1 94 ? 44.608 43.111 9.059 1.00 101.50 94 ILE A CA 1
ATOM 663 C C . ILE A 1 94 ? 43.620 41.941 9.009 1.00 108.20 94 ILE A C 1
ATOM 664 O O . ILE A 1 94 ? 43.976 40.778 8.799 1.00 111.04 94 ILE A O 1
ATOM 669 N N . LEU A 1 95 ? 42.364 42.262 9.248 1.00 111.19 95 LEU A N 1
ATOM 670 C CA . LEU A 1 95 ? 41.331 41.257 9.189 1.00 110.27 95 LEU A CA 1
ATOM 671 C C . LEU A 1 95 ? 41.272 40.699 7.771 1.00 116.47 95 LEU A C 1
ATOM 672 O O . LEU A 1 95 ? 41.197 39.471 7.590 1.00 119.83 95 LEU A O 1
ATOM 677 N N . SER A 1 96 ? 41.331 41.590 6.776 1.00 111.04 96 SER A N 1
ATOM 678 C CA . SER A 1 96 ? 41.201 41.174 5.382 1.00 114.36 96 SER A CA 1
ATOM 679 C C . SER A 1 96 ? 42.267 40.122 5.042 1.00 115.15 96 SER A C 1
ATOM 680 O O . SER A 1 96 ? 42.007 39.129 4.364 1.00 122.25 96 SER A O 1
ATOM 683 N N . VAL A 1 97 ? 43.446 40.293 5.590 1.00 107.78 97 VAL A N 1
ATOM 684 C CA . VAL A 1 97 ? 44.478 39.310 5.378 1.00 114.08 97 VAL A CA 1
ATOM 685 C C . VAL A 1 97 ? 44.095 37.919 5.877 1.00 118.27 97 VAL A C 1
ATOM 686 O O . VAL A 1 97 ? 44.355 36.924 5.197 1.00 137.93 97 VAL A O 1
ATOM 690 N N . PHE A 1 98 ? 43.499 37.850 7.059 1.00 115.40 98 PHE A N 1
ATOM 691 C CA . PHE A 1 98 ? 43.230 36.560 7.717 1.00 117.30 98 PHE A CA 1
ATOM 692 C C . PHE A 1 98 ? 41.963 35.889 7.242 1.00 126.58 98 PHE A C 1
ATOM 693 O O . PHE A 1 98 ? 41.754 34.688 7.461 1.00 123.97 98 PHE A O 1
ATOM 701 N N . ASP A 1 99 ? 41.094 36.676 6.638 1.00 132.34 99 ASP A N 1
ATOM 702 C CA . ASP A 1 99 ? 39.767 36.204 6.353 1.00 139.09 99 ASP A CA 1
ATOM 703 C C . ASP A 1 99 ? 39.617 35.815 4.910 1.00 150.40 99 ASP A C 1
ATOM 704 O O . ASP A 1 99 ? 38.587 35.287 4.545 1.00 164.12 99 ASP A O 1
ATOM 709 N N . PHE A 1 100 ? 40.639 36.054 4.091 1.00 162.84 100 PHE A N 1
ATOM 710 C CA . PHE A 1 100 ? 40.563 35.790 2.656 1.00 168.52 100 PHE A CA 1
ATOM 711 C C . PHE A 1 100 ? 41.774 34.945 2.212 1.00 176.80 100 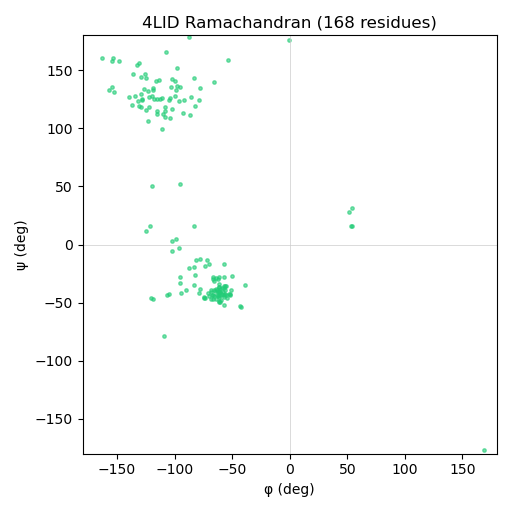PHE A C 1
ATOM 712 O O . PHE A 1 100 ? 42.920 35.273 2.533 1.00 178.89 100 PHE A O 1
ATOM 720 N N . LYS B 1 15 ? 33.228 38.945 -2.299 1.00 177.72 15 LYS B N 1
ATOM 721 C CA . LYS B 1 15 ? 33.190 38.080 -1.094 1.00 182.08 15 LYS B CA 1
ATOM 722 C C . LYS B 1 15 ? 32.757 38.873 0.134 1.00 178.96 15 LYS B C 1
ATOM 723 O O . LYS B 1 15 ? 32.866 40.118 0.137 1.00 175.06 15 LYS B O 1
ATOM 729 N N . GLN B 1 16 ? 32.230 38.179 1.156 1.00 176.36 16 GLN B N 1
ATOM 730 C CA . GLN B 1 16 ? 31.900 38.878 2.372 1.00 168.64 16 GLN B CA 1
ATOM 731 C C . GLN B 1 16 ? 32.369 38.232 3.648 1.00 167.84 16 GLN B C 1
ATOM 732 O O . GLN B 1 16 ? 32.605 37.029 3.718 1.00 152.67 16 GLN B O 1
ATOM 738 N N . ASN B 1 17 ? 32.544 39.085 4.645 1.00 171.81 17 ASN B N 1
ATOM 739 C CA . ASN B 1 17 ? 32.975 38.684 5.949 1.00 154.93 17 ASN B CA 1
ATOM 740 C C . ASN B 1 17 ? 32.402 39.728 6.864 1.00 152.45 17 ASN B C 1
ATOM 741 O O . ASN B 1 17 ? 32.470 40.926 6.553 1.00 147.80 17 ASN B O 1
ATOM 746 N N . SER B 1 18 ? 31.757 39.262 7.930 1.00 158.18 18 SER B N 1
ATOM 747 C CA . SER B 1 18 ? 31.238 40.123 8.952 1.00 151.63 18 SER B CA 1
ATOM 748 C C . SER B 1 18 ? 31.995 39.681 10.169 1.00 151.74 18 SER B C 1
ATOM 749 O O . SER B 1 18 ? 32.178 38.474 10.385 1.00 156.51 18 SER B O 1
ATOM 752 N N . VAL B 1 19 ? 32.482 40.657 10.930 1.00 148.04 19 VAL B N 1
ATOM 753 C CA . VAL B 1 19 ? 32.969 40.411 12.282 1.00 134.98 19 VAL B CA 1
ATOM 754 C C . VAL B 1 19 ? 32.345 41.457 13.145 1.00 136.87 19 VAL B C 1
ATOM 755 O O . VAL B 1 19 ? 32.478 42.665 12.862 1.00 120.46 19 VAL B O 1
ATOM 759 N N . PHE B 1 20 ? 31.646 40.958 14.166 1.00 104.26 20 PHE B N 1
ATOM 760 C CA . PHE B 1 20 ? 31.055 41.775 15.176 1.00 101.93 20 PHE B CA 1
ATOM 761 C C . PHE B 1 20 ? 31.919 41.605 16.390 1.00 99.18 20 PHE B C 1
ATOM 762 O O . PHE B 1 20 ? 32.133 40.475 16.861 1.00 102.88 20 PHE B O 1
ATOM 770 N N . TYR B 1 21 ? 32.396 42.736 16.884 1.00 91.34 21 TYR B N 1
ATOM 771 C CA . TYR B 1 21 ? 33.067 42.771 18.166 1.00 92.82 21 TYR B CA 1
ATOM 772 C C . TYR B 1 21 ? 32.197 43.457 19.207 1.00 87.20 21 TYR B C 1
ATOM 773 O O . TYR B 1 21 ? 31.867 44.624 19.034 1.00 84.61 21 TYR B O 1
ATOM 782 N N . LEU B 1 22 ? 31.823 42.714 20.258 1.00 86.18 22 LEU B N 1
ATOM 783 C CA . LEU B 1 22 ? 31.227 43.294 21.466 1.00 80.18 22 LEU B CA 1
ATOM 784 C C . LEU B 1 22 ? 32.150 43.068 22.639 1.00 79.26 22 LEU B C 1
ATOM 785 O O . LEU B 1 22 ? 32.349 41.931 23.067 1.00 79.74 22 LEU B O 1
ATOM 790 N N . LEU B 1 23 ? 32.665 44.174 23.174 1.00 77.00 23 LEU B N 1
ATOM 791 C CA . LEU B 1 23 ? 33.645 44.173 24.235 1.00 76.88 23 LEU B CA 1
ATOM 792 C C . LEU B 1 23 ? 33.102 44.886 25.452 1.00 78.64 23 LEU B C 1
ATOM 793 O O . LEU B 1 23 ? 32.709 46.036 25.384 1.00 75.10 23 LEU B O 1
ATOM 798 N N . THR B 1 24 ? 33.171 44.239 26.592 1.00 79.47 24 THR B N 1
ATOM 799 C CA . THR B 1 24 ? 32.682 44.820 27.813 1.00 75.79 24 THR B CA 1
ATOM 800 C C . THR B 1 24 ? 33.760 44.716 28.828 1.00 76.71 24 THR B C 1
ATOM 801 O O . THR B 1 24 ? 34.252 43.621 29.054 1.00 77.72 24 THR B O 1
ATOM 805 N N . LEU B 1 25 ? 34.144 45.849 29.406 1.00 76.06 25 LEU B N 1
ATOM 806 C CA . LEU B 1 25 ? 35.038 45.871 30.522 1.00 80.72 25 LEU B CA 1
ATOM 807 C C . LEU B 1 25 ? 34.214 45.876 31.835 1.00 85.70 25 LEU B C 1
ATOM 808 O O . LEU B 1 25 ? 33.488 46.819 32.105 1.00 81.77 25 LEU B O 1
ATOM 813 N N . GLY B 1 26 ? 34.286 44.798 32.614 1.00 91.28 26 GLY B N 1
ATOM 814 C CA . GLY B 1 26 ? 33.728 44.755 33.976 1.00 92.82 26 GLY B CA 1
ATOM 815 C C . GLY B 1 26 ? 34.820 44.894 35.026 1.00 94.60 26 GLY B C 1
ATOM 816 O O . GLY B 1 26 ? 35.931 44.405 34.837 1.00 96.21 26 GLY B O 1
ATOM 817 N N . ARG B 1 27 ? 34.537 45.596 36.123 1.00 99.56 27 ARG B N 1
ATOM 818 C CA . ARG B 1 27 ? 35.483 45.631 37.238 1.00 103.15 27 ARG B CA 1
ATOM 819 C C . ARG B 1 27 ? 34.997 44.738 38.346 1.00 101.18 27 ARG B C 1
ATOM 820 O O . ARG B 1 27 ? 33.879 44.832 38.790 1.00 96.37 27 ARG B O 1
ATOM 828 N N . LYS B 1 28 ? 35.884 43.843 38.741 1.00 108.72 28 LYS B N 1
ATOM 829 C CA . LYS B 1 28 ? 35.707 42.938 39.854 1.00 111.84 28 LYS B CA 1
ATOM 830 C C . LYS B 1 28 ? 36.625 43.423 40.993 1.00 114.23 28 LYS B C 1
ATOM 831 O O . LYS B 1 28 ? 37.567 44.229 40.750 1.00 105.94 28 LYS B O 1
ATOM 837 N N . PRO B 1 29 ? 36.396 42.903 42.227 1.00 117.77 29 PRO B N 1
ATOM 838 C CA . PRO B 1 29 ? 37.271 43.244 43.375 1.00 120.91 29 PRO B CA 1
ATOM 839 C C . PRO B 1 29 ? 38.787 43.085 43.100 1.00 126.64 29 PRO B C 1
ATOM 840 O O . PRO B 1 29 ? 39.582 43.800 43.688 1.00 134.62 29 PRO B O 1
ATOM 844 N N . TYR B 1 30 ? 39.164 42.202 42.172 1.00 131.04 30 TYR B N 1
ATOM 845 C CA . TYR B 1 30 ? 40.571 41.826 41.904 1.00 138.06 30 TYR B CA 1
ATOM 846 C C . TYR B 1 30 ? 41.252 42.590 40.765 1.00 131.13 30 TYR B C 1
ATOM 847 O O . TYR B 1 30 ? 42.462 42.730 40.732 1.00 127.76 30 TYR B O 1
ATOM 856 N N . GLY B 1 31 ? 40.463 43.040 39.799 1.00 126.09 31 GLY B N 1
ATOM 857 C CA . GLY B 1 31 ? 40.960 43.860 38.704 1.00 117.99 31 GLY B CA 1
ATOM 858 C C . GLY B 1 31 ? 39.864 43.935 37.668 1.00 110.98 31 GLY B C 1
ATOM 859 O O . GLY B 1 31 ? 38.778 43.385 37.864 1.00 107.34 31 GLY B O 1
ATOM 860 N N . SER B 1 32 ? 40.151 44.595 36.557 1.00 105.59 32 SER B N 1
ATOM 861 C CA . SER B 1 32 ? 39.228 44.650 35.457 1.00 97.11 32 SER B CA 1
ATOM 862 C C . SER B 1 32 ? 39.292 43.401 34.512 1.00 95.01 32 SER B C 1
ATOM 863 O O . SER B 1 32 ? 40.337 42.814 34.309 1.00 95.35 32 SER B O 1
ATOM 866 N N . TYR B 1 33 ? 38.138 42.969 34.008 1.00 92.13 33 TYR B N 1
ATOM 867 C CA . TYR B 1 33 ? 38.009 41.792 33.152 1.00 92.34 33 TYR B CA 1
ATOM 868 C C . TYR B 1 33 ? 37.324 42.212 31.878 1.00 90.82 33 TYR B C 1
ATOM 869 O O . TYR B 1 33 ? 36.449 43.054 31.908 1.00 87.91 33 TYR B O 1
ATOM 878 N N . LEU B 1 34 ? 37.734 41.628 30.759 1.00 87.52 34 LEU B N 1
ATOM 879 C CA . LEU B 1 34 ? 37.284 42.046 29.436 1.00 78.96 34 LEU B CA 1
ATOM 880 C C . LEU B 1 34 ? 36.508 40.894 28.861 1.00 80.48 34 LEU B C 1
ATOM 881 O O . LEU B 1 34 ? 37.064 39.824 28.624 1.00 78.47 34 LEU B O 1
ATOM 886 N N . HIS B 1 35 ? 35.203 41.091 28.710 1.00 81.99 35 HIS B N 1
ATOM 887 C CA . HIS B 1 35 ? 34.349 40.068 28.190 1.00 84.50 35 HIS B CA 1
ATOM 888 C C . HIS B 1 35 ? 34.328 40.347 26.717 1.00 86.05 35 HIS B C 1
ATOM 889 O O . HIS B 1 35 ? 34.048 41.449 26.250 1.00 94.76 35 HIS B O 1
ATOM 896 N N . ILE B 1 36 ? 34.695 39.328 25.985 1.00 84.78 36 ILE B N 1
ATOM 897 C CA . ILE B 1 36 ? 34.868 39.457 24.566 1.00 84.69 36 ILE B CA 1
ATOM 898 C C . ILE B 1 36 ? 33.833 38.594 23.938 1.00 86.51 36 ILE B C 1
ATOM 899 O O . ILE B 1 36 ? 33.709 37.440 24.300 1.00 88.99 36 ILE B O 1
ATOM 904 N N . LYS B 1 37 ? 33.042 39.181 23.060 1.00 87.39 37 LYS B N 1
ATOM 905 C CA . LYS B 1 37 ? 32.078 38.430 22.294 1.00 90.31 37 LYS B CA 1
ATOM 906 C C . LYS B 1 37 ? 32.251 38.791 20.820 1.00 97.07 37 LYS B C 1
ATOM 907 O O . LYS B 1 37 ? 32.333 39.961 20.409 1.00 94.47 37 LYS B O 1
ATOM 913 N N . ILE B 1 38 ? 32.352 37.750 20.024 1.00 100.23 38 ILE B N 1
ATOM 914 C CA . ILE B 1 38 ? 32.748 37.899 18.638 1.00 107.11 38 ILE B CA 1
ATOM 915 C C . ILE B 1 38 ? 31.898 37.038 17.776 1.00 104.14 38 ILE B C 1
ATOM 916 O O . ILE B 1 38 ? 31.881 35.822 17.944 1.00 106.50 38 ILE B O 1
ATOM 921 N N . GLU B 1 39 ? 31.199 37.659 16.852 1.00 104.74 39 GLU B N 1
ATOM 922 C CA . GLU B 1 39 ? 30.276 36.913 16.041 1.00 120.02 39 GLU B CA 1
ATOM 923 C C . GLU B 1 39 ? 30.872 36.898 14.660 1.00 126.39 39 GLU B C 1
ATOM 924 O O . GLU B 1 39 ? 30.793 37.877 13.896 1.00 121.38 39 GLU B O 1
ATOM 930 N N . LEU B 1 40 ? 31.512 35.780 14.356 1.00 128.96 40 LEU B N 1
ATOM 931 C CA . LEU B 1 40 ? 32.123 35.606 13.062 1.00 134.04 40 LEU B CA 1
ATOM 932 C C . LEU B 1 40 ? 31.088 35.153 12.046 1.00 150.47 40 LEU B C 1
ATOM 933 O O . LEU B 1 40 ? 30.492 34.089 12.215 1.00 170.82 40 LEU B O 1
ATOM 938 N N . ASP B 1 41 ? 30.880 35.955 11.003 1.00 150.57 41 ASP B N 1
ATOM 939 C CA . ASP B 1 41 ? 29.968 35.613 9.899 1.00 155.53 41 ASP B CA 1
ATOM 940 C C . ASP B 1 41 ? 28.536 35.251 10.307 1.00 158.76 41 ASP B C 1
ATOM 941 O O . ASP B 1 41 ? 27.883 34.442 9.659 1.00 154.71 41 ASP B O 1
ATOM 946 N N . GLU B 1 42 ? 28.055 35.859 11.386 1.00 163.03 42 GLU B N 1
ATOM 947 C CA . GLU B 1 42 ? 26.704 35.619 11.878 1.00 166.85 42 GLU B CA 1
ATOM 948 C C . GLU B 1 42 ? 26.383 34.140 12.091 1.00 164.94 42 GLU B C 1
ATOM 949 O O . GLU B 1 42 ? 25.208 33.795 12.220 1.00 173.63 42 GLU B O 1
ATOM 955 N N . ASP B 1 43 ? 27.404 33.277 12.129 1.00 156.97 43 ASP B N 1
ATOM 956 C CA . ASP B 1 43 ? 27.188 31.853 12.420 1.00 168.23 43 ASP B CA 1
ATOM 957 C C . ASP B 1 43 ? 27.920 31.414 13.696 1.00 165.03 43 ASP B C 1
ATOM 958 O O . ASP B 1 43 ? 27.335 30.767 14.565 1.00 190.18 43 ASP B O 1
ATOM 963 N N . GLU B 1 44 ? 29.174 31.793 13.832 1.00 155.86 44 GLU B N 1
ATOM 964 C CA . GLU B 1 44 ? 29.920 31.429 15.017 1.00 156.97 44 GLU B CA 1
ATOM 965 C C . GLU B 1 44 ? 29.995 32.534 16.005 1.00 147.66 44 GLU B C 1
ATOM 966 O O . GLU B 1 44 ? 30.429 33.641 15.691 1.00 134.80 44 GLU B O 1
ATOM 972 N N . LYS B 1 45 ? 29.624 32.194 17.222 1.00 144.94 45 LYS B N 1
ATOM 973 C CA . LYS B 1 45 ? 29.863 33.047 18.341 1.00 138.14 45 LYS B CA 1
ATOM 974 C C . LYS B 1 45 ? 31.137 32.519 18.998 1.00 131.83 45 LYS B C 1
ATOM 975 O O . LYS B 1 45 ? 31.335 31.311 19.115 1.00 130.02 45 LYS B O 1
ATOM 981 N N . LEU B 1 46 ? 32.024 33.432 19.369 1.00 120.37 46 LEU B N 1
ATOM 982 C CA . LEU B 1 46 ? 33.122 33.109 20.265 1.00 117.36 46 LEU B CA 1
ATOM 983 C C . LEU B 1 46 ? 33.028 34.093 21.377 1.00 108.13 46 LEU B C 1
ATOM 984 O O . LEU B 1 46 ? 32.663 35.251 21.141 1.00 97.79 46 LEU B O 1
ATOM 989 N N . GLU B 1 47 ? 33.410 33.653 22.569 1.00 102.27 47 GLU B N 1
ATOM 990 C CA . GLU B 1 47 ? 33.280 34.483 23.732 1.00 104.90 47 GLU B CA 1
ATOM 991 C C . GLU B 1 47 ? 34.297 34.063 24.757 1.00 98.70 47 GLU B C 1
ATOM 992 O O . GLU B 1 47 ? 34.500 32.884 24.926 1.00 106.13 47 GLU B O 1
ATOM 998 N N . LYS B 1 48 ? 34.985 35.028 25.380 1.00 92.36 48 LYS B N 1
ATOM 999 C CA . LYS B 1 48 ? 35.971 34.724 26.404 1.00 93.25 48 LYS B CA 1
ATOM 1000 C C . LYS B 1 48 ? 36.140 35.882 27.349 1.00 91.65 48 LYS B C 1
ATOM 1001 O O . LYS B 1 48 ? 35.821 37.007 27.013 1.00 96.96 48 LYS B O 1
ATOM 1007 N N . GLU B 1 49 ? 36.628 35.592 28.542 1.00 95.71 49 GLU B N 1
ATOM 1008 C CA . GLU B 1 49 ? 36.735 36.571 29.573 1.00 96.13 49 GLU B CA 1
ATOM 1009 C C . GLU B 1 49 ? 38.195 36.587 29.967 1.00 99.85 49 GLU B C 1
ATOM 1010 O O . GLU B 1 49 ? 38.669 35.671 30.594 1.00 121.72 49 GLU B O 1
ATOM 1016 N N . ILE B 1 50 ? 38.896 37.625 29.555 1.00 101.53 50 ILE B N 1
ATOM 1017 C CA . ILE B 1 50 ? 40.302 37.853 29.862 1.00 97.49 50 ILE B CA 1
ATOM 1018 C C . ILE B 1 50 ? 40.416 38.795 31.020 1.00 92.46 50 ILE B C 1
ATOM 1019 O O . ILE B 1 50 ? 39.563 39.622 31.216 1.00 95.05 50 ILE B O 1
ATOM 1024 N N . TYR B 1 51 ? 41.486 38.673 31.775 1.00 95.87 51 TYR B N 1
ATOM 1025 C CA . TYR B 1 51 ? 41.833 39.650 32.790 1.00 98.50 51 TYR B CA 1
ATOM 1026 C C . TYR B 1 51 ? 42.452 40.776 31.991 1.00 92.32 51 TYR B C 1
ATOM 1027 O O . TYR B 1 51 ? 43.372 40.566 31.243 1.00 109.98 51 TYR B O 1
ATOM 1036 N N . ALA B 1 52 ? 41.940 41.966 32.125 1.00 95.11 52 ALA B N 1
ATOM 1037 C CA . ALA B 1 52 ? 42.276 43.044 31.188 1.00 99.25 52 ALA B CA 1
ATOM 1038 C C . ALA B 1 52 ? 43.574 43.760 31.478 1.00 102.94 52 ALA B C 1
ATOM 1039 O O . ALA B 1 52 ? 44.175 44.329 30.554 1.00 106.53 52 ALA B O 1
ATOM 1041 N N . ASP B 1 53 ? 43.996 43.753 32.744 1.00 122.32 53 ASP B N 1
ATOM 1042 C CA . ASP B 1 53 ? 45.022 44.691 33.208 1.00 121.30 53 ASP B CA 1
ATOM 1043 C C . ASP B 1 53 ? 46.423 44.408 32.653 1.00 112.28 53 ASP B C 1
ATOM 1044 O O . ASP B 1 53 ? 47.259 45.280 32.671 1.00 112.19 53 ASP B O 1
ATOM 1049 N N . ASN B 1 54 ? 46.668 43.220 32.119 1.00 106.93 54 ASN B N 1
ATOM 1050 C CA . ASN B 1 54 ? 48.006 42.847 31.674 1.00 109.22 54 ASN B CA 1
ATOM 1051 C C . ASN B 1 54 ? 48.069 42.526 30.158 1.00 104.56 54 ASN B C 1
ATOM 1052 O O . ASN B 1 54 ? 48.541 41.480 29.695 1.00 111.30 54 ASN B O 1
ATOM 1057 N N . ILE B 1 55 ? 47.536 43.438 29.390 1.00 102.64 55 ILE B N 1
ATOM 1058 C CA . ILE B 1 55 ? 47.462 43.317 27.955 1.00 94.43 55 ILE B CA 1
ATOM 1059 C C . ILE B 1 55 ? 48.419 44.375 27.488 1.00 94.00 55 ILE B C 1
ATOM 1060 O O . ILE B 1 55 ? 48.330 45.537 27.896 1.00 97.49 55 ILE B O 1
ATOM 1065 N N . LYS B 1 56 ? 49.362 43.950 26.669 1.00 95.75 56 LYS B N 1
ATOM 1066 C CA . LYS B 1 56 ? 50.387 44.798 26.182 1.00 93.96 56 LYS B CA 1
ATOM 1067 C C . LYS B 1 56 ? 50.347 44.706 24.682 1.00 88.81 56 LYS B C 1
ATOM 1068 O O . LYS B 1 56 ? 50.611 43.660 24.109 1.00 84.25 56 LYS B O 1
ATOM 1074 N N . LEU B 1 57 ? 50.027 45.827 24.052 1.00 88.77 57 LEU B N 1
ATOM 1075 C CA . LEU B 1 57 ? 49.955 45.883 22.629 1.00 87.25 57 LEU B CA 1
ATOM 1076 C C . LEU B 1 57 ? 51.113 45.137 21.975 1.00 92.05 57 LEU B C 1
ATOM 1077 O O . LEU B 1 57 ? 50.837 44.259 21.166 1.00 92.08 57 LEU B O 1
ATOM 1082 N N . GLU B 1 58 ? 52.377 45.432 22.309 1.00 95.78 58 GLU B N 1
ATOM 1083 C CA . GLU B 1 58 ? 53.465 44.808 21.546 1.00 99.82 58 GLU B CA 1
ATOM 1084 C C . GLU B 1 58 ? 53.294 43.316 21.487 1.00 100.05 58 GLU B C 1
ATOM 1085 O O . GLU B 1 58 ? 53.474 42.731 20.418 1.00 106.96 58 GLU B O 1
ATOM 1091 N N . ASN B 1 59 ? 52.937 42.690 22.607 1.00 98.12 59 ASN B N 1
ATOM 1092 C CA . ASN B 1 59 ? 52.820 41.228 22.626 1.00 101.57 59 ASN B CA 1
ATOM 1093 C C . ASN B 1 59 ? 51.804 40.771 21.650 1.00 99.42 59 ASN B C 1
ATOM 1094 O O . ASN B 1 59 ? 52.075 39.869 20.856 1.00 111.06 59 ASN B O 1
ATOM 1099 N N . GLU B 1 60 ? 50.635 41.404 21.718 1.00 91.82 60 GLU B N 1
ATOM 1100 C CA . GLU B 1 60 ? 49.534 41.075 20.848 1.00 89.04 60 GLU B CA 1
ATOM 1101 C C . GLU B 1 60 ? 49.892 41.320 19.366 1.00 87.86 60 GLU B C 1
ATOM 1102 O O . GLU B 1 60 ? 49.496 40.546 18.526 1.00 90.42 60 GLU B O 1
ATOM 1108 N N . LEU B 1 61 ? 50.654 42.350 19.028 1.00 87.29 61 LEU B N 1
ATOM 1109 C CA . LEU B 1 61 ? 51.088 42.505 17.639 1.00 91.08 61 LEU B CA 1
ATOM 1110 C C . LEU B 1 61 ? 52.044 41.396 17.193 1.00 99.29 61 LEU B C 1
ATOM 1111 O O . LEU B 1 61 ? 52.139 41.073 16.021 1.00 107.27 61 LEU B O 1
ATOM 1116 N N . ARG B 1 62 ? 52.776 40.836 18.128 1.00 103.70 62 ARG B N 1
ATOM 1117 C CA . ARG B 1 62 ? 53.715 39.793 17.807 1.00 113.42 62 ARG B CA 1
ATOM 1118 C C . ARG B 1 62 ? 52.928 38.522 17.654 1.00 106.89 62 ARG B C 1
ATOM 1119 O O . ARG B 1 62 ? 53.137 37.749 16.745 1.00 113.19 62 ARG B O 1
ATOM 1127 N N . GLN B 1 63 ? 51.979 38.335 18.543 1.00 102.61 63 GLN B N 1
ATOM 1128 C CA . GLN B 1 63 ? 51.106 37.204 18.466 1.00 100.61 63 GLN B CA 1
ATOM 1129 C C . GLN B 1 63 ? 50.432 37.135 17.122 1.00 98.15 63 GLN B C 1
ATOM 1130 O O . GLN B 1 63 ? 50.356 36.113 16.534 1.00 108.71 63 GLN B O 1
ATOM 1136 N N . LEU B 1 64 ? 49.969 38.247 16.614 1.00 102.30 64 LEU B N 1
ATOM 1137 C CA . LEU B 1 64 ? 49.425 38.268 15.280 1.00 104.70 64 LEU B CA 1
ATOM 1138 C C . LEU B 1 64 ? 50.445 37.889 14.223 1.00 110.13 64 LEU B C 1
ATOM 1139 O O . LEU B 1 64 ? 50.101 37.233 13.263 1.00 115.02 64 LEU B O 1
ATOM 1144 N N . LYS B 1 65 ? 51.676 38.355 14.372 1.00 115.24 65 LYS B N 1
ATOM 1145 C CA . LYS B 1 65 ? 52.726 38.086 13.390 1.00 122.95 65 LYS B CA 1
ATOM 1146 C C . LYS B 1 65 ? 52.906 36.567 13.277 1.00 124.03 65 LYS B C 1
ATOM 1147 O O . LYS B 1 65 ? 52.999 36.019 12.182 1.00 117.25 65 LYS B O 1
ATOM 1153 N N . ARG B 1 66 ? 52.897 35.901 14.426 1.00 115.03 66 ARG B N 1
ATOM 1154 C CA . ARG B 1 66 ? 53.136 34.478 14.489 1.00 117.47 66 ARG B CA 1
ATOM 1155 C C . ARG B 1 66 ? 51.930 33.711 13.969 1.00 114.05 66 ARG B C 1
ATOM 1156 O O . ARG B 1 66 ? 52.038 32.784 13.190 1.00 112.32 66 ARG B O 1
ATOM 1164 N N . LEU B 1 67 ? 50.760 34.111 14.404 1.00 113.57 67 LEU B N 1
ATOM 1165 C CA . LEU B 1 67 ? 49.565 33.477 13.925 1.00 110.19 67 LEU B CA 1
ATOM 1166 C C . LEU B 1 67 ? 49.464 33.556 12.420 1.00 111.42 67 LEU B C 1
ATOM 1167 O O . LEU B 1 67 ? 48.999 32.614 11.807 1.00 122.67 67 LEU B O 1
ATOM 1172 N N . TYR B 1 68 ? 49.913 34.640 11.810 1.00 108.77 68 TYR B N 1
ATOM 1173 C CA . TYR B 1 68 ? 49.940 34.651 10.357 1.00 114.45 68 TYR B CA 1
ATOM 1174 C C . TYR B 1 68 ? 50.976 33.674 9.792 1.00 121.98 68 TYR B C 1
ATOM 1175 O O . TYR B 1 68 ? 50.723 33.025 8.779 1.00 120.65 68 TYR B O 1
ATOM 1184 N N . GLU B 1 69 ? 52.133 33.584 10.444 1.00 121.39 69 GLU B N 1
ATOM 1185 C CA . GLU B 1 69 ? 53.243 32.803 9.928 1.00 126.54 69 GLU B CA 1
ATOM 1186 C C . GLU B 1 69 ? 52.775 31.359 9.846 1.00 130.30 69 GLU B C 1
ATOM 1187 O O . GLU B 1 69 ? 52.992 30.655 8.858 1.00 141.83 69 GLU B O 1
ATOM 1193 N N . VAL B 1 70 ? 52.096 30.942 10.896 1.00 129.69 70 VAL B N 1
ATOM 1194 C CA . VAL B 1 70 ? 51.488 29.625 10.967 1.00 133.69 70 VAL B CA 1
ATOM 1195 C C . VAL B 1 70 ? 50.268 29.445 10.027 1.00 128.93 70 VAL B C 1
ATOM 1196 O O . VAL B 1 70 ? 50.147 28.444 9.337 1.00 133.80 70 VAL B O 1
ATOM 1200 N N . TYR B 1 71 ? 49.381 30.415 9.984 1.00 120.26 71 TYR B N 1
ATOM 1201 C CA . TYR B 1 71 ? 48.145 30.289 9.190 1.00 125.08 71 TYR B CA 1
ATOM 1202 C C . TYR B 1 71 ? 48.409 30.100 7.687 1.00 135.14 71 TYR B C 1
ATOM 1203 O O . TYR B 1 71 ? 47.600 29.501 6.979 1.00 136.25 71 TYR B O 1
ATOM 1212 N N . GLN B 1 72 ? 49.536 30.613 7.198 1.00 143.18 72 GLN B N 1
ATOM 1213 C CA . GLN B 1 72 ? 49.822 30.556 5.775 1.00 143.95 72 GLN B CA 1
ATOM 1214 C C . GLN B 1 72 ? 50.708 29.358 5.443 1.00 146.97 72 GLN B C 1
ATOM 1215 O O . GLN B 1 72 ? 50.998 29.125 4.276 1.00 153.62 72 GLN B O 1
ATOM 1221 N N . SER B 1 73 ? 51.132 28.607 6.461 1.00 139.75 73 SER B N 1
ATOM 1222 C CA . SER B 1 73 ? 51.990 27.439 6.277 1.00 140.14 73 SER B CA 1
ATOM 1223 C C . SER B 1 73 ? 51.317 26.185 6.844 1.00 136.55 73 SER B C 1
ATOM 1224 O O . SER B 1 73 ? 51.938 25.159 7.054 1.00 140.78 73 SER B O 1
ATOM 1227 N N . VAL B 1 74 ? 50.027 26.269 7.083 1.00 137.12 74 VAL B N 1
ATOM 1228 C CA . VAL B 1 74 ? 49.306 25.217 7.791 1.00 137.46 74 VAL B CA 1
ATOM 1229 C C . VAL B 1 74 ? 48.617 24.381 6.747 1.00 139.70 74 VAL B C 1
ATOM 1230 O O . VAL B 1 74 ? 48.106 24.922 5.785 1.00 144.63 74 VAL B O 1
ATOM 1234 N N . GLU B 1 75 ? 48.598 23.070 6.924 1.00 149.11 75 GLU B N 1
ATOM 1235 C CA . GLU B 1 75 ? 48.157 22.154 5.852 1.00 157.74 75 GLU B CA 1
ATOM 1236 C C . GLU B 1 75 ? 46.782 21.521 5.995 1.00 167.04 75 GLU B C 1
ATOM 1237 O O . GLU B 1 75 ? 46.049 21.393 5.005 1.00 177.00 75 GLU B O 1
ATOM 1243 N N . ILE B 1 76 ? 46.467 21.083 7.215 1.00 167.93 76 ILE B N 1
ATOM 1244 C CA . ILE B 1 76 ? 45.220 20.358 7.510 1.00 169.28 76 ILE B CA 1
ATOM 1245 C C . ILE B 1 76 ? 43.949 21.136 7.025 1.00 165.45 76 ILE B C 1
ATOM 1246 O O . ILE B 1 76 ? 43.982 22.357 6.796 1.00 148.40 76 ILE B O 1
ATOM 1251 N N . ASP B 1 77 ? 42.842 20.414 6.839 1.00 193.93 77 ASP B N 1
ATOM 1252 C CA . ASP B 1 77 ? 41.551 21.029 6.493 1.00 193.61 77 ASP B CA 1
ATOM 1253 C C . ASP B 1 77 ? 40.842 21.536 7.769 1.00 189.57 77 ASP B C 1
ATOM 1254 O O . ASP B 1 77 ? 39.647 21.864 7.762 1.00 188.39 77 ASP B O 1
ATOM 1259 N N . ASP B 1 78 ? 41.629 21.645 8.845 1.00 186.86 78 ASP B N 1
ATOM 1260 C CA . ASP B 1 78 ? 41.139 21.858 10.198 1.00 181.39 78 ASP B CA 1
ATOM 1261 C C . ASP B 1 78 ? 41.498 23.259 10.606 1.00 175.76 78 ASP B C 1
ATOM 1262 O O . ASP B 1 78 ? 40.651 24.157 10.527 1.00 174.89 78 ASP B O 1
ATOM 1267 N N . ALA B 1 79 ? 42.767 23.440 10.989 1.00 177.21 79 ALA B N 1
ATOM 1268 C CA . ALA B 1 79 ? 43.188 24.588 11.822 1.00 171.36 79 ALA B CA 1
ATOM 1269 C C . ALA B 1 79 ? 43.202 25.957 11.112 1.00 160.45 79 ALA B C 1
ATOM 1270 O O . ALA B 1 79 ? 43.228 26.969 11.803 1.00 150.37 79 ALA B O 1
ATOM 1272 N N . GLN B 1 80 ? 43.111 26.017 9.775 1.00 156.11 80 GLN B N 1
ATOM 1273 C CA . GLN B 1 80 ? 42.948 27.328 9.107 1.00 156.81 80 GLN B CA 1
ATOM 1274 C C . GLN B 1 80 ? 41.697 28.159 9.561 1.00 157.44 80 GLN B C 1
ATOM 1275 O O . GLN B 1 80 ? 41.615 29.376 9.323 1.00 152.39 80 GLN B O 1
ATOM 1281 N N . LYS B 1 81 ? 40.742 27.504 10.213 1.00 160.96 81 LYS B N 1
ATOM 1282 C CA . LYS B 1 81 ? 39.658 28.191 10.911 1.00 159.41 81 LYS B CA 1
ATOM 1283 C C . LYS B 1 81 ? 40.006 28.356 12.400 1.00 154.90 81 LYS B C 1
ATOM 1284 O O . LYS B 1 81 ? 39.644 29.361 12.979 1.00 150.32 81 LYS B O 1
ATOM 1290 N N . ALA B 1 82 ? 40.743 27.401 12.988 1.00 148.57 82 ALA B N 1
ATOM 1291 C CA . ALA B 1 82 ? 41.086 27.419 14.423 1.00 146.80 82 ALA B CA 1
ATOM 1292 C C . ALA B 1 82 ? 42.216 28.366 14.771 1.00 151.96 82 ALA B C 1
ATOM 1293 O O . ALA B 1 82 ? 42.501 28.577 15.957 1.00 155.21 82 ALA B O 1
ATOM 1295 N N . ILE B 1 83 ? 42.915 28.852 13.740 1.00 155.47 83 ILE B N 1
ATOM 1296 C CA . ILE B 1 83 ? 43.939 29.893 13.881 1.00 150.65 83 ILE B CA 1
ATOM 1297 C C . ILE B 1 83 ? 43.248 31.205 13.603 1.00 138.16 83 ILE B C 1
ATOM 1298 O O . ILE B 1 83 ? 43.507 32.191 14.286 1.00 137.55 83 ILE B O 1
ATOM 1303 N N . GLN B 1 84 ? 42.393 31.236 12.590 1.00 128.22 84 GLN B N 1
ATOM 1304 C CA . GLN B 1 84 ? 41.641 32.444 12.337 1.00 130.91 84 GLN B CA 1
ATOM 1305 C C . GLN B 1 84 ? 40.937 32.973 13.612 1.00 135.75 84 GLN B C 1
ATOM 1306 O O . GLN B 1 84 ? 40.876 34.181 13.862 1.00 135.49 84 GLN B O 1
ATOM 1312 N N . LYS B 1 85 ? 40.413 32.061 14.414 1.00 138.95 85 LYS B N 1
ATOM 1313 C CA . LYS B 1 85 ? 39.681 32.436 15.602 1.00 139.85 85 LYS B CA 1
ATOM 1314 C C . LYS B 1 85 ? 40.604 33.058 16.641 1.00 137.85 85 LYS B C 1
ATOM 1315 O O . LYS B 1 85 ? 40.304 34.112 17.201 1.00 136.15 85 LYS B O 1
ATOM 1321 N N . GLU B 1 86 ? 41.735 32.423 16.890 1.00 106.32 86 GLU B N 1
ATOM 1322 C CA . GLU B 1 86 ? 42.745 33.014 17.785 1.00 104.33 86 GLU B CA 1
ATOM 1323 C C . GLU B 1 86 ? 43.230 34.386 17.363 1.00 103.23 86 GLU B C 1
ATOM 1324 O O . GLU B 1 86 ? 43.651 35.188 18.200 1.00 100.93 86 GLU B O 1
ATOM 1330 N N . ALA B 1 87 ? 43.188 34.654 16.064 1.00 103.75 87 ALA B N 1
ATOM 1331 C CA . ALA B 1 87 ? 43.587 35.959 15.570 1.00 100.94 87 ALA B CA 1
ATOM 1332 C C . ALA B 1 87 ? 42.505 36.916 15.914 1.00 94.52 87 ALA B C 1
ATOM 1333 O O . ALA B 1 87 ? 42.759 38.000 16.416 1.00 98.26 87 ALA B O 1
ATOM 1335 N N . LEU B 1 88 ? 41.281 36.500 15.649 1.00 95.55 88 LEU B N 1
ATOM 1336 C CA . LEU B 1 88 ? 40.138 37.297 16.034 1.00 90.71 88 LEU B CA 1
ATOM 1337 C C . LEU B 1 88 ? 40.169 37.621 17.526 1.00 84.72 88 LEU B C 1
ATOM 1338 O O . LEU B 1 88 ? 40.003 38.771 17.842 1.00 79.24 88 LEU B O 1
ATOM 1343 N N . LEU B 1 89 ? 40.437 36.666 18.423 1.00 83.31 89 LEU B N 1
ATOM 1344 C CA . LEU B 1 89 ? 40.525 37.040 19.847 1.00 92.87 89 LEU B CA 1
ATOM 1345 C C . LEU B 1 89 ? 41.635 37.979 20.056 1.00 88.49 89 LEU B C 1
ATOM 1346 O O . LEU B 1 89 ? 41.487 38.903 20.785 1.00 87.11 89 LEU B O 1
ATOM 1351 N N . THR B 1 90 ? 42.767 37.721 19.449 1.00 89.77 90 THR B N 1
ATOM 1352 C CA . THR B 1 90 ? 43.900 38.596 19.656 1.00 89.47 90 THR B CA 1
ATOM 1353 C C . THR B 1 90 ? 43.583 40.013 19.190 1.00 83.60 90 THR B C 1
ATOM 1354 O O . THR B 1 90 ? 43.957 41.015 19.811 1.00 79.36 90 THR B O 1
ATOM 1358 N N . ILE B 1 91 ? 42.867 40.110 18.100 1.00 80.45 91 ILE B N 1
ATOM 1359 C CA . ILE B 1 91 ? 42.454 41.428 17.674 1.00 83.95 91 ILE B CA 1
ATOM 1360 C C . ILE B 1 91 ? 41.450 42.106 18.659 1.00 83.95 91 ILE B C 1
ATOM 1361 O O . ILE B 1 91 ? 41.402 43.337 18.757 1.00 76.81 91 ILE B O 1
ATOM 1366 N N . ALA B 1 92 ? 40.640 41.316 19.360 1.00 78.24 92 ALA B N 1
ATOM 1367 C CA . ALA B 1 92 ? 39.731 41.892 20.312 1.00 74.18 92 ALA B CA 1
ATOM 1368 C C . ALA B 1 92 ? 40.574 42.634 21.328 1.00 72.41 92 ALA B C 1
ATOM 1369 O O . ALA B 1 92 ? 40.295 43.777 21.623 1.00 73.24 92 ALA B O 1
ATOM 1371 N N . LYS B 1 93 ? 41.621 41.997 21.838 1.00 71.40 93 LYS B N 1
ATOM 1372 C CA . LYS B 1 93 ? 42.446 42.583 22.882 1.00 76.54 93 LYS B CA 1
ATOM 1373 C C . LYS B 1 93 ? 43.099 43.854 22.395 1.00 78.76 93 LYS B C 1
ATOM 1374 O O . LYS B 1 93 ? 43.320 44.777 23.162 1.00 81.99 93 LYS B O 1
ATOM 1380 N N . ILE B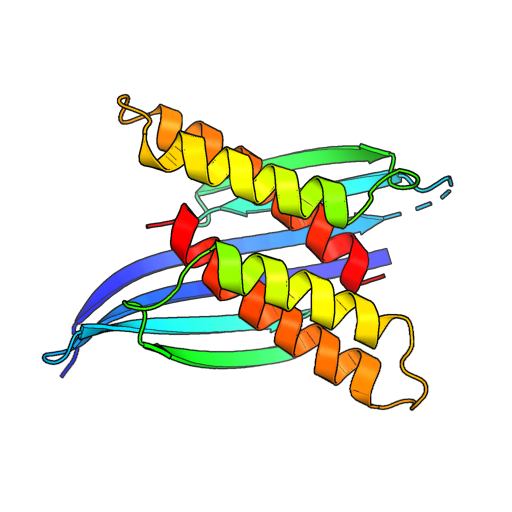 1 94 ? 43.432 43.888 21.119 1.00 75.75 94 ILE B N 1
ATOM 1381 C CA . ILE B 1 94 ? 44.031 45.082 20.560 1.00 74.26 94 ILE B CA 1
ATOM 1382 C C . ILE B 1 94 ? 43.023 46.210 20.537 1.00 72.66 94 ILE B C 1
ATOM 1383 O O . ILE B 1 94 ? 43.331 47.352 20.864 1.00 79.18 94 ILE B O 1
ATOM 1388 N N . LEU B 1 95 ? 41.812 45.883 20.130 1.00 71.14 95 LEU B N 1
ATOM 1389 C CA . LEU B 1 95 ? 40.738 46.857 20.114 1.00 68.75 95 LEU B CA 1
ATOM 1390 C C . LEU B 1 95 ? 40.552 47.428 21.528 1.00 68.56 95 LEU B C 1
ATOM 1391 O O . LEU B 1 95 ? 40.456 48.657 21.697 1.00 68.62 95 LEU B O 1
ATOM 1396 N N . SER B 1 96 ? 40.541 46.554 22.536 1.00 64.36 96 SER B N 1
ATOM 1397 C CA . SER B 1 96 ? 40.321 47.020 23.887 1.00 67.46 96 SER B CA 1
ATOM 1398 C C . SER B 1 96 ? 41.314 48.107 24.295 1.00 68.20 96 SER B C 1
ATOM 1399 O O . SER B 1 96 ? 40.970 49.091 24.960 1.00 76.47 96 SER B O 1
ATOM 1402 N N . VAL B 1 97 ? 42.526 47.974 23.829 1.00 65.99 97 VAL B N 1
ATOM 1403 C CA . VAL B 1 97 ? 43.536 48.979 24.088 1.00 70.21 97 VAL B CA 1
ATOM 1404 C C . VAL B 1 97 ? 43.237 50.352 23.481 1.00 73.99 97 VAL B C 1
ATOM 1405 O O . VAL B 1 97 ? 43.545 51.376 24.046 1.00 80.19 97 VAL B O 1
ATOM 1409 N N . PHE B 1 98 ? 42.675 50.374 22.294 1.00 76.41 98 PHE B N 1
ATOM 1410 C CA . PHE B 1 98 ? 42.408 51.638 21.622 1.00 78.09 98 PHE B CA 1
ATOM 1411 C C . PHE B 1 98 ? 41.061 52.251 21.996 1.00 82.94 98 PHE B C 1
ATOM 1412 O O . PHE B 1 98 ? 40.840 53.460 21.786 1.00 86.67 98 PHE B O 1
ATOM 1420 N N . ASP B 1 99 ? 40.163 51.417 22.515 1.00 79.58 99 ASP B N 1
ATOM 1421 C CA . ASP B 1 99 ? 38.806 51.825 22.708 1.00 82.75 99 ASP B CA 1
ATOM 1422 C C . ASP B 1 99 ? 38.508 52.162 24.150 1.00 88.34 99 ASP B C 1
ATOM 1423 O O . ASP B 1 99 ? 37.378 52.490 24.430 1.00 89.44 99 ASP B O 1
ATOM 1428 N N . PHE B 1 100 ? 39.503 52.107 25.047 1.00 95.63 100 PHE B N 1
ATOM 1429 C CA . PHE B 1 100 ? 39.330 52.445 26.462 1.00 99.60 100 PHE B CA 1
ATOM 1430 C C . PHE B 1 100 ? 40.484 53.311 26.991 1.00 115.57 100 PHE B C 1
ATOM 1431 O O . PHE B 1 100 ? 41.645 52.966 26.813 1.00 126.25 100 PHE B O 1
#

Sequence (172 aa):
EELLEKQNSVFYLLTLGSYLHIKIELDEDEKLEKEIYADNIKLENELRQLKRLYEVYQSVEIDDAQKAIQKEALLTIAKILSVFDFKQNSVFYLLTLGRKPYGSYLHIKIELDEDEKLEKEIYADNIKLENELRQLKRLYEVYQSVEIDDAQKAIQKEALLTIAKILSVFDF

Organism: Sulfolobus spindle-shape virus 1 (NCBI:txid244589)

InterPro domains:
  IPR020507 Protein of unknown function DUF5517 [PF17639] (1-100)

Solvent-accessible surface area: 9881 Å² total; per-residue (Å²): 184,65,114,105,78,130,84,4,9,0,58,0,46,0,48,80,93,47,119,1,56,5,62,0,68,12,55,134,117,60,123,38,78,117,111,36,136,23,102,107,19,128,16,122,61,21,14,116,66,0,90,118,22,60,88,75,23,110,77,34,152,100,120,87,18,65,122,55,30,22,53,84,0,0,27,3,0,0,44,0,0,12,26,1,24,81,177,116,5,12,0,54,0,47,0,12,29,0,121,46,109,174,15,18,45,1,43,2,68,0,67,12,62,138,112,62,124,38,103,114,78,19,82,22,88,100,28,136,11,116,62,21,13,113,66,0,92,118,22,59,87,75,22,113,83,44,157,122,140,87,18,81,131,51,28,23,52,85,0,0,25,3,0,0,47,0,0,12,23,2,23,83

Radius of gyration: 15.8 Å; Cα contacts (8 Å, |Δi|>4): 278; chains: 2; bounding box: 28×46×52 Å

B-factor: mean 122.81, std 33.15, range [64.36, 234.54]